Protein AF-A0A3N5UN43-F1 (afdb_monomer)

Mean predicted aligned error: 19.58 Å

Foldseek 3Di:
DDDDPPPVVVVVCVVPDDDDDDDDDDDDDDDDDDDDPPPPPPPPPVPPPPPVPPPPVDPVPPPPPPDDPPPPVVVVVVVVVVCVVCPPPADPPPAAEEAEDLADDPVCVVVVVVQVVVCVSRVHHYHYYADDDPPRVVVSVVVVVVVVVD

Nearest PDB structures (foldseek):
  4a26-assembly1_B  TM=3.998E-01  e=1.736E-01  Leishmania major
  1a4i-assembly1_A  TM=4.868E-01  e=7.611E-01  Homo sapiens
  9ise-assembly2_C  TM=4.862E-01  e=7.611E-01  Homo sapiens
  9isr-assembly2_D  TM=4.870E-01  e=1.539E+00  Homo sapiens
  7ale-assembly1_A  TM=5.439E-01  e=1.771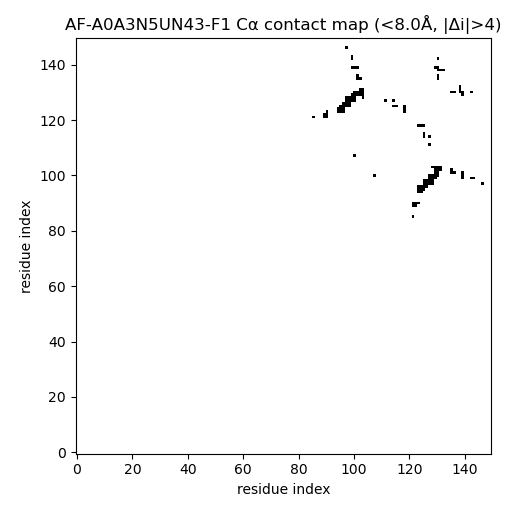E+00  Homo sapiens

Radius of gyration: 31.94 Å; Cα contacts (8 Å, |Δi|>4): 64; chains: 1; bounding box: 48×74×95 Å

Sequence (150 aa):
MKGKRFFKSIALLVSLGVIVSACGTPA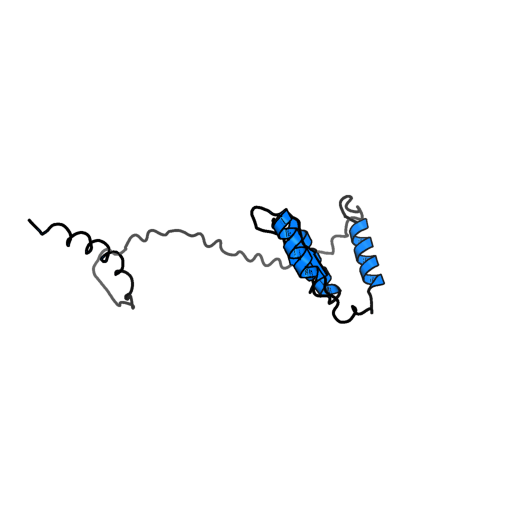AVPVTGATPQVIQQTVEVQVTTVVEVTTTPGPASEASSDENPYRPTELLDAVQAIKDATAGKSPPDGAKYAILTNNLSPFWTAAQQGASRASAELGVPITFQGPTAADLLSQQLTMLETFVND

pLDDT: mean 70.39, std 24.5, range [33.56, 96.81]

Structure (mmCIF, N/CA/C/O backbone):
data_AF-A0A3N5UN43-F1
#
_entry.id   AF-A0A3N5UN43-F1
#
loop_
_atom_site.group_PDB
_atom_site.id
_atom_site.type_symbol
_atom_site.label_atom_id
_atom_site.label_alt_id
_atom_site.label_comp_id
_atom_site.label_asym_id
_atom_site.label_entity_id
_atom_site.label_seq_id
_atom_site.pdbx_PDB_ins_code
_atom_site.Cartn_x
_atom_site.Cartn_y
_atom_site.Cartn_z
_atom_site.occupancy
_atom_site.B_iso_or_equiv
_atom_site.auth_seq_id
_atom_site.auth_comp_id
_atom_site.auth_asym_id
_atom_site.auth_atom_id
_atom_site.pdbx_PDB_model_num
ATOM 1 N N . MET A 1 1 ? 21.746 -37.066 -60.457 1.00 49.41 1 MET A N 1
ATOM 2 C CA . MET A 1 1 ? 22.248 -36.750 -59.098 1.00 49.41 1 MET A CA 1
ATOM 3 C C . MET A 1 1 ? 21.120 -36.147 -58.257 1.00 49.41 1 MET A C 1
ATOM 5 O O . MET A 1 1 ? 20.826 -34.967 -58.390 1.00 49.41 1 MET A O 1
ATOM 9 N N . LYS A 1 2 ? 20.424 -36.963 -57.458 1.00 50.09 2 LYS A N 1
ATOM 10 C CA . LYS A 1 2 ? 19.328 -36.556 -56.556 1.00 50.09 2 LYS A CA 1
ATOM 11 C C . LYS A 1 2 ? 19.253 -37.600 -55.441 1.00 50.09 2 LYS A C 1
ATOM 13 O O . LYS A 1 2 ? 18.818 -38.711 -55.688 1.00 50.09 2 LYS A O 1
ATOM 18 N N . GLY A 1 3 ? 19.778 -37.276 -54.260 1.00 53.00 3 GLY A N 1
ATOM 19 C CA . GLY A 1 3 ? 19.851 -38.247 -53.157 1.00 53.00 3 GLY A CA 1
ATOM 20 C C . GLY A 1 3 ? 20.540 -37.768 -51.879 1.00 53.00 3 GLY A C 1
ATOM 21 O O . GLY A 1 3 ? 21.034 -38.588 -51.122 1.00 53.00 3 GLY A O 1
ATOM 22 N N . LYS A 1 4 ? 20.627 -36.454 -51.627 1.00 55.56 4 LYS A N 1
ATOM 23 C CA . LYS A 1 4 ? 21.321 -35.917 -50.434 1.00 55.56 4 LYS A CA 1
ATOM 24 C C . LYS A 1 4 ? 20.485 -34.987 -49.550 1.00 55.56 4 LYS A C 1
ATOM 26 O O . LYS A 1 4 ? 21.010 -34.433 -48.594 1.00 55.56 4 LYS A O 1
ATOM 31 N N . ARG A 1 5 ? 19.188 -34.819 -49.831 1.00 54.97 5 ARG A N 1
ATOM 32 C CA . ARG A 1 5 ? 18.312 -33.917 -49.053 1.00 54.97 5 ARG A CA 1
ATOM 33 C C . ARG A 1 5 ? 17.296 -34.619 -48.146 1.00 54.97 5 ARG A C 1
ATOM 35 O O . ARG A 1 5 ? 16.696 -33.948 -47.325 1.00 54.97 5 ARG A O 1
ATOM 42 N N . PHE A 1 6 ? 17.168 -35.945 -48.223 1.00 51.06 6 PHE A N 1
ATOM 43 C CA . PHE A 1 6 ? 16.228 -36.715 -47.391 1.00 51.06 6 PHE A CA 1
ATOM 44 C C . PHE A 1 6 ? 16.817 -37.222 -46.061 1.00 51.06 6 PHE A C 1
ATOM 46 O O . PHE A 1 6 ? 16.076 -37.609 -45.169 1.00 51.06 6 PHE A O 1
ATOM 53 N N . PHE A 1 7 ? 18.143 -37.184 -45.891 1.00 51.72 7 PHE A N 1
ATOM 54 C CA . PHE A 1 7 ? 18.812 -37.768 -44.719 1.00 51.72 7 PHE A CA 1
ATOM 55 C C . PHE A 1 7 ? 18.934 -36.811 -43.519 1.00 51.72 7 PHE A C 1
ATOM 57 O O . PHE A 1 7 ? 19.228 -37.242 -42.410 1.00 51.72 7 PHE A O 1
ATOM 64 N N . LYS A 1 8 ? 18.703 -35.505 -43.716 1.00 50.31 8 LYS A N 1
ATOM 65 C CA . LYS A 1 8 ? 18.826 -34.501 -42.643 1.00 50.31 8 LYS A CA 1
ATOM 66 C C . LYS A 1 8 ? 17.549 -34.295 -41.821 1.00 50.31 8 LYS A C 1
ATOM 68 O O . LYS A 1 8 ? 17.633 -33.722 -40.744 1.00 50.31 8 LYS A O 1
ATOM 73 N N . SER A 1 9 ? 16.401 -34.792 -42.278 1.00 51.97 9 SER A N 1
ATOM 74 C CA . SER A 1 9 ? 15.117 -34.615 -41.578 1.00 51.97 9 SER A CA 1
ATOM 75 C C . SER A 1 9 ? 14.773 -35.755 -40.611 1.00 51.97 9 SER A C 1
ATOM 77 O O . SER A 1 9 ? 13.880 -35.600 -39.790 1.00 51.97 9 SER A O 1
ATOM 79 N N . ILE A 1 10 ? 15.496 -36.881 -40.666 1.00 51.75 10 ILE A N 1
ATOM 80 C CA . ILE A 1 10 ? 15.266 -38.049 -39.794 1.00 51.75 10 ILE A CA 1
ATOM 81 C C . ILE A 1 10 ? 16.063 -37.941 -38.480 1.00 51.75 10 ILE A C 1
ATOM 83 O O . ILE A 1 10 ? 15.638 -38.460 -37.455 1.00 51.75 10 ILE A O 1
ATOM 87 N N . ALA A 1 11 ? 17.170 -37.189 -38.465 1.00 47.22 11 ALA A N 1
ATOM 88 C CA . ALA A 1 11 ? 17.997 -37.002 -37.269 1.00 47.22 11 ALA A CA 1
ATOM 89 C C . ALA A 1 11 ? 17.407 -36.018 -36.235 1.00 47.22 11 ALA A C 1
ATOM 91 O O . ALA A 1 11 ? 17.846 -36.016 -35.091 1.00 47.22 11 ALA A O 1
ATOM 92 N N . LEU A 1 12 ? 16.414 -35.201 -36.611 1.00 46.38 12 LEU A N 1
ATOM 93 C CA . LEU A 1 12 ? 15.790 -34.217 -35.710 1.00 46.38 12 LEU A CA 1
ATOM 94 C C . LEU A 1 12 ? 14.554 -34.769 -34.966 1.00 46.38 12 LEU A C 1
ATOM 96 O O . LEU A 1 12 ? 14.106 -34.177 -33.992 1.00 46.38 12 LEU A O 1
ATOM 100 N N . LEU A 1 13 ? 13.994 -35.900 -35.409 1.00 48.00 13 LEU A N 1
ATOM 101 C CA . LEU A 1 13 ? 12.785 -36.498 -34.816 1.00 48.00 13 LEU A CA 1
ATOM 102 C C . LEU A 1 13 ? 13.075 -37.643 -33.833 1.00 48.00 13 LEU A C 1
ATOM 104 O O . LEU A 1 13 ? 12.178 -38.077 -33.119 1.00 48.00 13 LEU A O 1
ATOM 108 N N . VAL A 1 14 ? 14.329 -38.094 -33.734 1.00 49.44 14 VAL A N 1
ATOM 109 C CA . VAL A 1 14 ? 14.760 -39.113 -32.754 1.00 49.44 14 VAL A CA 1
ATOM 110 C C . VAL A 1 14 ? 15.035 -38.502 -31.367 1.00 49.44 14 VAL A C 1
ATOM 112 O O . VAL A 1 14 ? 15.053 -39.213 -30.368 1.00 49.44 14 VAL A O 1
ATOM 115 N N . SER A 1 15 ? 15.150 -37.175 -31.260 1.00 46.44 15 SER A N 1
ATOM 116 C CA . SER A 1 15 ? 15.313 -36.458 -29.985 1.00 46.44 15 SER A CA 1
ATOM 117 C C . SER A 1 15 ? 14.002 -36.164 -29.237 1.00 46.44 15 SER A C 1
ATOM 119 O O . SER A 1 15 ? 14.041 -35.525 -28.192 1.00 46.44 15 SER A O 1
ATOM 121 N N . LEU A 1 16 ? 12.846 -36.626 -29.735 1.00 47.56 16 LEU A N 1
ATOM 122 C CA . LEU A 1 16 ? 11.520 -36.333 -29.165 1.00 47.56 16 LEU A CA 1
ATOM 123 C C . LEU A 1 16 ? 10.707 -37.606 -28.842 1.00 47.56 16 LEU A C 1
ATOM 125 O O . LEU A 1 16 ? 9.496 -37.631 -29.040 1.00 47.56 16 LEU A O 1
ATOM 129 N N . GLY A 1 17 ? 11.363 -38.687 -28.400 1.00 44.47 17 GLY A N 1
ATOM 130 C CA . GLY A 1 17 ? 10.703 -39.997 -28.261 1.00 44.47 17 GLY A CA 1
ATOM 131 C C . GLY A 1 17 ? 11.140 -40.898 -27.105 1.00 44.47 17 GLY A C 1
ATOM 132 O O . GLY A 1 17 ? 10.715 -42.048 -27.070 1.00 44.47 17 GLY A O 1
ATOM 133 N N . VAL A 1 18 ? 11.960 -40.436 -26.158 1.00 51.75 18 VAL A N 1
ATOM 134 C CA . VAL A 1 18 ? 12.354 -41.262 -25.005 1.00 51.75 18 VAL A CA 1
ATOM 135 C C . VAL A 1 18 ? 12.088 -40.489 -23.720 1.00 51.75 18 VAL A C 1
ATOM 137 O O . VAL A 1 18 ? 12.601 -39.391 -23.555 1.00 51.75 18 VAL A O 1
ATOM 140 N N . ILE A 1 19 ? 11.301 -41.118 -22.841 1.00 52.03 19 ILE A N 1
ATOM 141 C CA . ILE A 1 19 ? 11.034 -40.874 -21.406 1.00 52.03 19 ILE A CA 1
ATOM 142 C C . ILE A 1 19 ? 9.522 -40.735 -21.130 1.00 52.03 19 ILE A C 1
ATOM 144 O O . ILE A 1 19 ? 9.051 -39.761 -20.563 1.00 52.03 19 ILE A O 1
ATOM 148 N N . VAL A 1 20 ? 8.749 -41.762 -21.502 1.00 53.31 20 VAL A N 1
ATOM 149 C CA . VAL A 1 20 ? 7.563 -42.192 -20.742 1.00 53.31 20 VAL A CA 1
ATOM 150 C C . VAL A 1 20 ? 7.490 -43.714 -20.841 1.00 53.31 20 VAL A C 1
ATOM 152 O O . VAL A 1 20 ? 7.015 -44.241 -21.842 1.00 53.31 20 VAL A O 1
ATOM 155 N N . SER A 1 21 ? 7.978 -44.432 -19.827 1.00 45.28 21 SER A N 1
ATOM 156 C CA . SER A 1 21 ? 7.313 -45.645 -19.324 1.00 45.28 21 SER A CA 1
ATOM 157 C C . SER A 1 21 ? 8.115 -46.362 -18.246 1.00 45.28 21 SER A C 1
ATOM 159 O O . SER A 1 21 ? 9.225 -46.823 -18.479 1.00 45.28 21 SER A O 1
ATOM 161 N N . ALA A 1 22 ? 7.410 -46.535 -17.129 1.00 40.53 22 ALA A N 1
ATOM 162 C CA . ALA A 1 22 ? 7.393 -47.709 -16.268 1.00 40.53 22 ALA A CA 1
ATOM 163 C C . ALA A 1 22 ? 8.628 -48.014 -15.406 1.00 40.53 22 ALA A C 1
ATOM 165 O O . ALA A 1 22 ? 9.634 -48.540 -15.867 1.00 40.53 22 ALA A O 1
ATOM 166 N N . CYS A 1 23 ? 8.443 -47.875 -14.091 1.00 36.12 23 CYS A N 1
ATOM 167 C CA . CYS A 1 23 ? 8.950 -48.878 -13.161 1.00 36.12 23 CYS A CA 1
ATOM 168 C C . CYS A 1 23 ? 7.933 -49.085 -12.029 1.00 36.12 23 CYS A C 1
ATOM 170 O O . CYS A 1 23 ? 7.801 -48.258 -11.129 1.00 36.12 23 CYS A O 1
ATOM 172 N N . GLY A 1 24 ? 7.173 -50.177 -12.142 1.00 37.62 24 GLY A N 1
ATOM 173 C CA . GLY A 1 24 ? 6.498 -50.845 -11.035 1.00 37.62 24 GLY A CA 1
ATOM 174 C C . GLY A 1 24 ? 7.407 -51.950 -10.478 1.00 37.62 24 GLY A C 1
ATOM 175 O O . GLY A 1 24 ? 8.146 -52.589 -11.221 1.00 37.62 24 GLY A O 1
ATOM 176 N N . THR A 1 25 ? 7.341 -52.096 -9.161 1.00 41.88 25 THR A N 1
ATOM 177 C CA . THR A 1 25 ? 8.069 -52.912 -8.169 1.00 41.88 25 THR A CA 1
ATOM 178 C C . THR A 1 25 ? 8.574 -54.320 -8.573 1.00 41.88 25 THR A C 1
ATOM 180 O O . THR A 1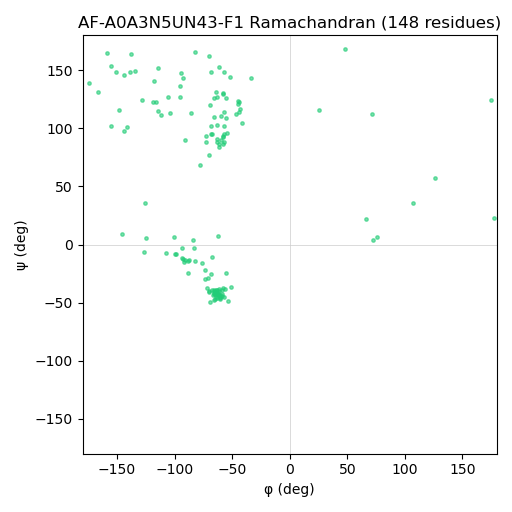 25 ? 7.817 -55.069 -9.189 1.00 41.88 25 THR A O 1
ATOM 183 N N . PRO A 1 26 ? 9.769 -54.766 -8.102 1.00 43.53 26 PRO A N 1
ATOM 184 C CA . PRO A 1 26 ? 10.199 -56.171 -8.151 1.00 43.53 26 PRO A CA 1
ATOM 185 C C . PRO A 1 26 ? 10.356 -56.852 -6.765 1.00 43.53 26 PRO A C 1
ATOM 187 O O . PRO A 1 26 ? 10.708 -56.219 -5.771 1.00 43.53 26 PRO A O 1
ATOM 190 N N . ALA A 1 27 ? 10.169 -58.177 -6.738 1.00 34.25 27 ALA A N 1
ATOM 191 C CA . ALA A 1 27 ? 10.513 -59.148 -5.680 1.00 34.25 27 ALA A CA 1
ATOM 192 C C . ALA A 1 27 ? 11.196 -60.363 -6.367 1.00 34.25 27 ALA A C 1
ATOM 194 O O . ALA A 1 27 ? 10.825 -60.653 -7.498 1.00 34.25 27 ALA A O 1
ATOM 195 N N . ALA A 1 28 ? 12.138 -61.166 -5.849 1.00 34.88 28 ALA A N 1
ATOM 196 C CA . ALA A 1 28 ? 13.071 -61.136 -4.717 1.00 34.88 28 ALA A CA 1
ATOM 197 C C . ALA A 1 28 ? 14.132 -62.276 -4.919 1.00 34.88 28 ALA A C 1
ATOM 199 O O . ALA A 1 28 ? 13.719 -63.401 -5.171 1.00 34.88 28 ALA A O 1
ATOM 200 N N . VAL A 1 29 ? 15.443 -61.955 -4.771 1.00 40.69 29 VAL A N 1
ATOM 201 C CA . VAL A 1 29 ? 16.655 -62.709 -4.265 1.00 40.69 29 VAL A CA 1
ATOM 202 C C . VAL A 1 29 ? 17.026 -64.154 -4.730 1.00 40.69 29 VAL A C 1
ATOM 204 O O . VAL A 1 29 ? 16.166 -64.854 -5.245 1.00 40.69 29 VAL A O 1
ATOM 207 N N . PRO A 1 30 ? 18.244 -64.716 -4.447 1.00 48.09 30 PRO A N 1
ATOM 208 C CA . PRO A 1 30 ? 19.567 -64.149 -4.068 1.00 48.09 30 PRO A CA 1
ATOM 209 C C . PRO A 1 30 ? 20.805 -64.819 -4.749 1.00 48.09 30 PRO A C 1
ATOM 211 O O . PRO A 1 30 ? 20.844 -66.037 -4.882 1.00 48.09 30 PRO A O 1
ATOM 214 N N . VAL A 1 31 ? 21.907 -64.091 -5.019 1.00 36.38 31 VAL A N 1
ATOM 215 C CA . VAL A 1 31 ? 23.261 -64.710 -5.042 1.00 36.38 31 VAL A CA 1
ATOM 216 C C . VAL A 1 31 ? 24.368 -63.730 -4.604 1.00 36.38 31 VAL A C 1
ATOM 218 O O . VAL A 1 31 ? 24.599 -62.701 -5.227 1.00 36.38 31 VAL A O 1
ATOM 221 N N . THR A 1 32 ? 24.984 -64.099 -3.479 1.00 34.81 32 THR A N 1
ATOM 222 C CA . THR A 1 32 ? 26.310 -63.841 -2.882 1.00 34.81 32 THR A CA 1
ATOM 223 C C . THR A 1 32 ? 27.102 -62.571 -3.232 1.00 34.81 32 THR A C 1
ATOM 225 O O . THR A 1 32 ? 27.644 -62.429 -4.322 1.00 34.81 32 THR A O 1
ATOM 228 N N . GLY A 1 33 ? 27.303 -61.733 -2.204 1.00 36.41 33 GLY A N 1
ATOM 229 C CA . GLY A 1 33 ? 28.254 -60.611 -2.194 1.00 36.41 33 GLY A CA 1
ATOM 230 C C . GLY A 1 33 ? 27.606 -59.228 -2.277 1.00 36.41 33 GLY A C 1
ATOM 231 O O . GLY A 1 33 ? 28.122 -58.338 -2.942 1.00 36.41 33 GLY A O 1
ATOM 232 N N . ALA A 1 34 ? 26.439 -59.064 -1.656 1.00 42.38 34 ALA A N 1
ATOM 233 C CA . ALA A 1 34 ? 25.609 -57.873 -1.747 1.00 42.38 34 ALA A CA 1
ATOM 234 C C . ALA A 1 34 ? 26.232 -56.657 -1.041 1.00 42.38 34 ALA A C 1
ATOM 236 O O . ALA A 1 34 ? 26.372 -56.638 0.177 1.00 42.38 34 ALA A O 1
ATOM 237 N N . THR A 1 35 ? 26.495 -55.579 -1.774 1.00 35.06 35 THR A N 1
ATOM 238 C CA . THR A 1 35 ? 25.544 -54.454 -1.826 1.00 35.06 35 THR A CA 1
ATOM 239 C C . THR A 1 35 ? 25.995 -53.397 -2.850 1.00 35.06 35 THR A C 1
ATOM 241 O O . THR A 1 35 ? 27.183 -53.100 -2.959 1.00 35.06 35 THR A O 1
ATOM 244 N N . PRO A 1 36 ? 25.062 -52.834 -3.634 1.00 38.88 36 PRO A N 1
ATOM 245 C CA . PRO A 1 36 ? 25.327 -51.720 -4.538 1.00 38.88 36 PRO A CA 1
ATOM 246 C C . PRO A 1 36 ? 25.740 -50.469 -3.749 1.00 38.88 36 PRO A C 1
ATOM 248 O O . PRO A 1 36 ? 25.072 -50.084 -2.791 1.00 38.88 36 PRO A O 1
ATOM 251 N N . GLN A 1 37 ? 26.830 -49.822 -4.169 1.00 35.84 37 GLN A N 1
ATOM 252 C CA . GLN A 1 37 ? 27.240 -48.509 -3.668 1.00 35.84 37 GLN A CA 1
ATOM 253 C C . GLN A 1 37 ? 26.216 -47.470 -4.141 1.00 35.84 37 GLN A C 1
ATOM 255 O O . GLN A 1 37 ? 26.264 -46.975 -5.267 1.00 35.84 37 GLN A O 1
ATOM 260 N N . VAL A 1 38 ? 25.250 -47.187 -3.271 1.00 35.94 38 VAL A N 1
ATOM 261 C CA . VAL A 1 38 ? 24.373 -46.024 -3.357 1.00 35.94 38 VAL A CA 1
ATOM 262 C C . VAL A 1 38 ? 25.261 -44.802 -3.162 1.00 35.94 38 VAL A C 1
ATOM 264 O O . VAL A 1 38 ? 25.755 -44.563 -2.062 1.00 35.94 38 VAL A O 1
ATOM 267 N N . ILE A 1 39 ? 25.467 -44.021 -4.222 1.00 39.34 39 ILE A N 1
ATOM 268 C CA . ILE A 1 39 ? 25.929 -42.644 -4.060 1.00 39.34 39 ILE A CA 1
ATOM 269 C C . ILE A 1 39 ? 24.771 -41.910 -3.391 1.00 39.34 39 ILE A C 1
ATOM 271 O O . ILE A 1 39 ? 23.799 -41.509 -4.028 1.00 39.34 39 ILE A O 1
ATOM 275 N N . GLN A 1 40 ? 24.861 -41.826 -2.069 1.00 36.16 40 GLN A N 1
ATOM 276 C CA . GLN A 1 40 ? 24.063 -40.934 -1.257 1.00 36.16 40 GLN A CA 1
ATOM 277 C C . GLN A 1 40 ? 24.439 -39.521 -1.687 1.00 36.16 40 GLN A C 1
ATOM 279 O O . GLN A 1 40 ? 25.494 -39.006 -1.323 1.00 36.16 40 GLN A O 1
ATOM 284 N N . GLN A 1 41 ? 23.589 -38.879 -2.482 1.00 37.47 41 GLN A N 1
ATOM 285 C CA . GLN A 1 41 ? 23.538 -37.433 -2.407 1.00 37.47 41 GLN A CA 1
ATOM 286 C C . GLN A 1 41 ? 22.844 -37.132 -1.084 1.00 37.47 41 GLN A C 1
ATOM 288 O O . GLN A 1 41 ? 21.618 -37.155 -0.984 1.00 37.47 41 GLN A O 1
ATOM 293 N N . THR A 1 42 ? 23.659 -36.950 -0.049 1.00 35.06 42 THR A N 1
ATOM 294 C CA . THR A 1 42 ? 23.252 -36.400 1.236 1.00 35.06 42 THR A CA 1
ATOM 295 C C . THR A 1 42 ? 22.742 -34.989 0.974 1.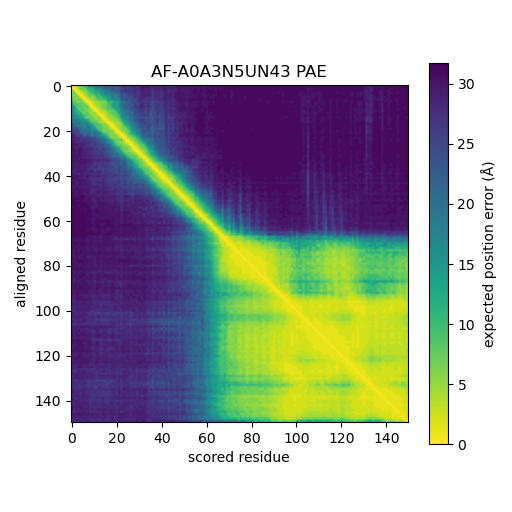00 35.06 42 THR A C 1
ATOM 297 O O . THR A 1 42 ? 23.474 -34.009 1.058 1.00 35.06 42 THR A O 1
ATOM 300 N N . VAL A 1 43 ? 21.473 -34.873 0.590 1.00 38.03 43 VAL A N 1
ATOM 301 C CA . VAL A 1 43 ? 20.703 -33.703 0.977 1.00 38.03 43 VAL A CA 1
ATOM 302 C C . VAL A 1 43 ? 20.546 -33.889 2.469 1.00 38.03 43 VAL A C 1
ATOM 304 O O . VAL A 1 43 ? 19.783 -34.746 2.916 1.00 38.03 43 VAL A O 1
ATOM 307 N N . GLU A 1 44 ? 21.354 -33.162 3.234 1.00 34.50 44 GLU A N 1
ATOM 308 C CA . GLU A 1 44 ? 21.081 -32.961 4.643 1.00 34.50 44 GLU A CA 1
ATOM 309 C C . GLU A 1 44 ? 19.689 -32.339 4.703 1.00 34.50 44 GLU A C 1
ATOM 311 O O . GLU A 1 44 ? 19.496 -31.136 4.527 1.00 34.50 44 GLU A O 1
ATOM 316 N N . VAL A 1 45 ? 18.689 -33.200 4.889 1.00 41.88 45 VAL A N 1
ATOM 317 C CA . VAL A 1 45 ? 17.463 -32.834 5.569 1.00 41.88 45 VAL A CA 1
ATOM 318 C C . VAL A 1 45 ? 17.979 -32.293 6.883 1.00 41.88 45 VAL A C 1
ATOM 320 O O . VAL A 1 45 ? 18.348 -33.066 7.768 1.00 41.88 45 VAL A O 1
ATOM 323 N N . GLN A 1 46 ? 18.130 -30.970 6.961 1.00 35.62 46 GLN A N 1
ATOM 324 C CA . GLN A 1 46 ? 18.325 -30.316 8.233 1.00 35.62 46 GLN A CA 1
ATOM 325 C C . GLN A 1 46 ? 17.112 -30.736 9.031 1.00 35.62 46 GLN A C 1
ATOM 327 O O . GLN A 1 46 ? 15.988 -30.302 8.765 1.00 35.62 46 GLN A O 1
ATOM 332 N N . VAL A 1 47 ? 17.354 -31.708 9.910 1.00 38.09 47 VAL A N 1
ATOM 333 C CA . VAL A 1 47 ? 16.417 -32.154 10.910 1.00 38.09 47 VAL A CA 1
ATOM 334 C C . VAL A 1 47 ? 15.918 -30.869 11.510 1.00 38.09 47 VAL A C 1
ATOM 336 O O . VAL A 1 47 ? 16.679 -30.095 12.090 1.00 38.09 47 VAL A O 1
ATOM 339 N N . THR A 1 48 ? 14.643 -30.622 11.255 1.00 44.94 48 THR A N 1
ATOM 340 C CA . THR A 1 48 ? 13.856 -29.658 11.976 1.00 44.94 48 THR A CA 1
ATOM 341 C C . THR A 1 48 ? 13.949 -30.101 13.427 1.00 44.94 48 THR A C 1
ATOM 343 O O . THR A 1 48 ? 13.144 -30.891 13.912 1.00 44.94 48 THR A O 1
ATOM 346 N N . THR A 1 49 ? 14.972 -29.625 14.131 1.00 36.25 49 THR A N 1
ATOM 347 C CA . THR A 1 49 ? 14.848 -29.370 15.547 1.00 36.25 49 THR A CA 1
ATOM 348 C C . THR A 1 49 ? 13.797 -28.282 15.613 1.00 36.25 49 THR A C 1
ATOM 350 O O . THR A 1 49 ? 14.075 -27.086 15.569 1.00 36.25 49 THR A O 1
ATOM 353 N N . VAL A 1 50 ? 12.540 -28.726 15.672 1.00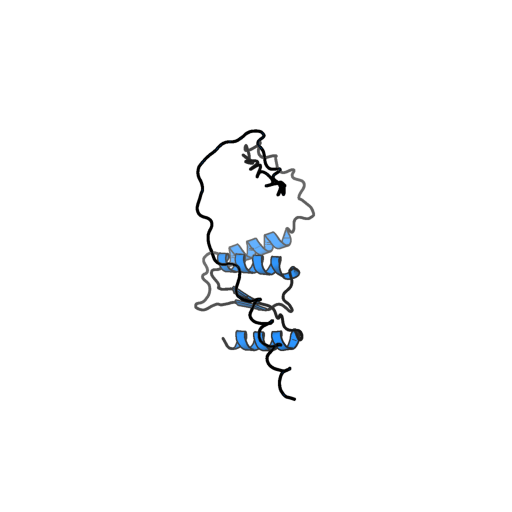 40.41 50 VAL A N 1
ATOM 354 C CA . VAL A 1 50 ? 11.521 -27.995 16.400 1.00 40.41 50 VAL A CA 1
ATOM 355 C C . VAL A 1 50 ? 12.091 -27.939 17.809 1.00 40.41 50 VAL A C 1
ATOM 357 O O . VAL A 1 50 ? 11.884 -28.829 18.628 1.00 40.41 50 VAL A O 1
ATOM 360 N N . VAL A 1 51 ? 12.925 -26.929 18.057 1.00 36.19 51 VAL A N 1
ATOM 361 C CA . VAL A 1 51 ? 13.049 -26.382 19.389 1.00 36.19 51 VAL A CA 1
ATOM 362 C C . VAL A 1 51 ? 11.655 -25.851 19.618 1.00 36.19 51 VAL A C 1
ATOM 364 O O . VAL A 1 51 ? 11.293 -24.763 19.172 1.00 36.19 51 VAL A O 1
ATOM 367 N N . GLU A 1 52 ? 10.824 -26.710 20.191 1.00 37.53 52 GLU A N 1
ATOM 368 C CA . GLU A 1 52 ? 9.628 -26.288 20.865 1.00 37.53 52 GLU A CA 1
ATOM 369 C C . GLU A 1 52 ? 10.161 -25.332 21.926 1.00 37.53 52 GLU A C 1
ATOM 371 O O . GLU A 1 52 ? 10.663 -25.731 22.977 1.00 37.53 52 GLU A O 1
ATOM 376 N N . VAL A 1 53 ? 10.189 -24.042 21.585 1.00 34.56 53 VAL A N 1
ATOM 377 C CA . VAL A 1 53 ? 10.342 -22.988 22.568 1.00 34.56 53 VAL A CA 1
ATOM 378 C C . VAL A 1 53 ? 9.015 -23.019 23.303 1.00 34.56 53 VAL A C 1
ATOM 380 O O . VAL A 1 53 ? 8.119 -22.213 23.067 1.00 34.56 53 VAL A O 1
ATOM 383 N N . THR A 1 54 ? 8.867 -24.008 24.183 1.00 33.56 54 THR A N 1
ATOM 384 C CA . THR A 1 54 ? 8.047 -23.849 25.360 1.00 33.56 54 THR A CA 1
ATOM 385 C C . THR A 1 54 ? 8.679 -22.666 26.067 1.00 33.56 54 THR A C 1
ATOM 387 O O . THR A 1 54 ? 9.660 -22.793 26.800 1.00 33.56 54 THR A O 1
ATOM 390 N N . THR A 1 55 ? 8.161 -21.476 25.779 1.00 40.78 55 THR A N 1
ATOM 391 C CA . THR A 1 55 ? 8.296 -20.352 26.680 1.00 40.78 55 THR A CA 1
ATOM 392 C C . THR A 1 55 ? 7.595 -20.801 27.952 1.00 40.78 55 THR A C 1
ATOM 394 O O . THR A 1 55 ? 6.402 -20.572 28.140 1.00 40.78 55 THR A O 1
ATOM 397 N N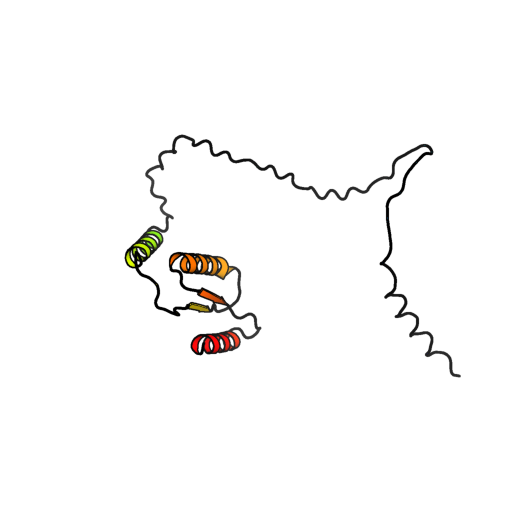 . THR A 1 56 ? 8.326 -21.492 28.828 1.00 37.06 56 THR A N 1
ATOM 398 C CA . THR A 1 56 ? 8.089 -21.357 30.256 1.00 37.06 56 THR A CA 1
ATOM 399 C C . THR A 1 56 ? 7.955 -19.855 30.463 1.00 37.06 56 THR A C 1
ATOM 401 O O . THR A 1 56 ? 8.861 -19.132 30.027 1.00 37.06 56 THR A O 1
ATOM 404 N N . PRO A 1 57 ? 6.846 -19.351 31.025 1.00 43.81 57 PRO A N 1
ATOM 405 C CA . PRO A 1 57 ? 6.812 -17.992 31.513 1.00 43.81 57 PRO A CA 1
ATOM 406 C C . PRO A 1 57 ? 7.902 -17.938 32.581 1.00 43.81 57 PRO A C 1
ATOM 408 O O . PRO A 1 57 ? 7.688 -18.287 33.740 1.00 43.81 57 PRO A O 1
ATOM 411 N N . GLY A 1 58 ? 9.124 -17.598 32.165 1.00 40.59 58 GLY A N 1
ATOM 412 C CA . GLY A 1 58 ? 10.108 -17.069 33.079 1.00 40.59 58 GLY A CA 1
ATOM 413 C C . GLY A 1 58 ? 9.413 -15.916 33.789 1.00 40.59 58 GLY A C 1
ATOM 414 O O . GLY A 1 58 ? 8.569 -15.266 33.152 1.00 40.59 58 GLY A O 1
ATOM 415 N N . PRO A 1 59 ? 9.687 -15.700 35.089 1.00 44.16 59 PRO A N 1
ATOM 416 C CA . PRO A 1 59 ? 9.146 -14.537 35.782 1.00 44.16 59 PRO A CA 1
ATOM 417 C C . PRO A 1 59 ? 9.339 -13.376 34.830 1.00 44.16 59 PRO A C 1
ATOM 419 O O . PRO A 1 59 ? 10.453 -13.253 34.315 1.00 44.16 59 PRO A O 1
ATOM 422 N N . ALA A 1 60 ? 8.241 -12.689 34.479 1.00 47.88 60 ALA A N 1
ATOM 423 C CA . ALA A 1 60 ? 8.270 -11.557 33.570 1.00 47.88 60 ALA A CA 1
ATOM 424 C C . ALA A 1 60 ? 9.501 -10.770 33.976 1.00 47.88 60 ALA A C 1
ATOM 426 O O . ALA A 1 60 ? 9.529 -10.251 35.092 1.00 47.88 60 ALA A O 1
ATOM 427 N N . SER A 1 61 ? 10.565 -10.870 33.167 1.00 44.34 61 SER A N 1
ATOM 428 C CA . SER A 1 61 ? 11.800 -10.177 33.473 1.00 44.34 61 SER A CA 1
ATOM 429 C C . SER A 1 61 ? 11.315 -8.761 33.498 1.00 44.34 61 SER A C 1
ATOM 431 O O . SER A 1 61 ? 10.830 -8.295 32.463 1.00 44.34 61 SER A O 1
ATOM 433 N N . GLU A 1 62 ? 11.290 -8.174 34.694 1.00 46.41 62 GLU A N 1
ATOM 434 C CA . GLU A 1 62 ? 10.885 -6.801 34.890 1.00 46.41 62 GLU A CA 1
ATOM 435 C C . GLU A 1 62 ? 11.583 -6.058 33.774 1.00 46.41 62 GLU A C 1
ATOM 437 O O . GLU A 1 62 ? 12.809 -6.146 33.641 1.00 46.41 62 GLU A O 1
ATOM 442 N N . ALA A 1 63 ? 10.777 -5.526 32.852 1.00 49.28 63 ALA A N 1
ATOM 443 C CA . ALA A 1 63 ? 11.298 -4.757 31.754 1.00 49.28 63 ALA A CA 1
ATOM 444 C C . ALA A 1 63 ? 12.115 -3.684 32.452 1.00 49.28 63 ALA A C 1
ATOM 446 O O . ALA A 1 63 ? 11.552 -2.862 33.177 1.00 49.28 63 ALA A O 1
ATOM 447 N N . SER A 1 64 ? 13.438 -3.792 32.343 1.00 49.50 64 SER A N 1
ATOM 448 C CA . SER A 1 64 ? 14.351 -2.773 32.814 1.00 49.50 64 SER A CA 1
ATOM 449 C C . SER A 1 64 ? 13.761 -1.462 32.326 1.00 49.50 64 SER A C 1
ATOM 451 O O . SER A 1 64 ? 13.534 -1.306 31.126 1.00 49.50 64 SER A O 1
ATOM 453 N N . SER A 1 65 ? 13.447 -0.564 33.255 1.00 58.91 65 SER A N 1
ATOM 454 C CA . SER A 1 65 ? 12.835 0.744 32.999 1.00 58.91 65 SER A CA 1
ATOM 455 C C . SER A 1 65 ? 13.717 1.668 32.149 1.00 58.91 65 SER A C 1
ATOM 457 O O . SER A 1 65 ? 13.401 2.841 31.973 1.00 58.91 65 SER A O 1
ATOM 459 N N . ASP A 1 66 ? 14.825 1.146 31.633 1.00 64.25 66 ASP A N 1
ATOM 460 C CA . ASP A 1 66 ? 15.648 1.760 30.614 1.00 64.25 66 ASP A CA 1
ATOM 461 C C . ASP A 1 66 ? 14.900 1.667 29.276 1.00 64.25 66 ASP A C 1
ATOM 463 O O . ASP A 1 66 ? 15.009 0.700 28.517 1.00 64.25 66 ASP A O 1
ATOM 467 N N . GLU A 1 67 ? 14.075 2.686 29.030 1.00 78.00 67 GLU A N 1
ATOM 468 C CA . GLU A 1 67 ? 13.414 2.974 27.758 1.00 78.00 67 GLU A CA 1
ATOM 469 C C . GLU A 1 67 ? 14.421 2.786 26.611 1.00 78.00 67 GLU A C 1
ATOM 471 O O . GLU A 1 67 ? 15.434 3.482 26.541 1.00 78.00 67 GLU A O 1
ATOM 476 N N . ASN A 1 68 ? 14.172 1.823 25.718 1.00 79.06 68 ASN A N 1
ATOM 477 C CA . ASN A 1 68 ? 15.024 1.606 24.552 1.00 79.06 68 ASN A CA 1
ATOM 478 C C . ASN A 1 68 ? 15.091 2.915 23.737 1.00 79.06 68 ASN A C 1
ATOM 480 O O . ASN A 1 68 ? 14.077 3.289 23.142 1.00 79.06 68 ASN A O 1
ATOM 484 N N . PRO A 1 69 ? 16.259 3.581 23.628 1.00 83.31 69 PRO A N 1
ATOM 485 C CA . PRO A 1 69 ? 16.369 4.880 22.963 1.00 83.31 69 PRO A CA 1
ATOM 486 C C . PRO A 1 69 ? 16.131 4.803 21.447 1.00 83.31 69 PRO A C 1
ATOM 488 O O . PRO A 1 69 ? 15.987 5.832 20.793 1.00 83.31 69 PRO A O 1
ATOM 491 N N . TYR A 1 70 ? 16.079 3.594 20.877 1.00 84.69 70 TYR A N 1
ATOM 492 C CA . TYR A 1 70 ? 15.735 3.341 19.476 1.00 84.69 70 TYR A CA 1
ATOM 493 C C . TYR A 1 70 ? 14.290 2.869 19.287 1.00 84.69 70 TYR A C 1
ATOM 495 O O . TYR A 1 70 ? 13.911 2.474 18.181 1.00 84.69 70 TYR A O 1
ATOM 503 N N . ARG A 1 71 ? 13.467 2.869 20.344 1.00 84.62 71 ARG A N 1
ATOM 504 C CA . ARG A 1 71 ? 12.034 2.628 20.200 1.00 84.62 71 ARG A CA 1
ATOM 505 C C . ARG A 1 71 ? 11.442 3.796 19.409 1.00 84.62 71 ARG A C 1
ATOM 507 O O . ARG A 1 71 ? 11.613 4.942 19.815 1.00 84.62 71 ARG A O 1
ATOM 514 N N . PRO A 1 72 ? 10.719 3.541 18.309 1.00 86.75 72 PRO A N 1
ATOM 515 C CA . PRO A 1 72 ? 10.088 4.610 17.552 1.00 86.75 72 PRO A CA 1
ATOM 516 C C . PRO A 1 72 ? 8.807 5.068 18.268 1.00 86.75 72 PRO A C 1
ATOM 518 O O . PRO A 1 72 ? 7.705 4.798 17.794 1.00 86.75 72 PRO A O 1
ATOM 521 N N . THR A 1 73 ? 8.945 5.705 19.434 1.00 90.62 73 THR A N 1
ATOM 522 C CA . THR A 1 73 ? 7.837 6.142 20.306 1.00 90.62 73 THR A CA 1
ATOM 523 C C . THR A 1 73 ? 6.828 6.989 19.542 1.00 90.62 73 THR A C 1
ATOM 525 O O . THR A 1 73 ? 5.658 6.631 19.496 1.00 90.62 73 THR A O 1
ATOM 528 N N . GLU A 1 74 ? 7.303 7.985 18.795 1.00 89.56 74 GLU A N 1
ATOM 529 C CA . GLU A 1 74 ? 6.467 8.869 17.971 1.00 89.56 74 GLU A CA 1
ATOM 530 C C . GLU A 1 74 ? 5.598 8.104 16.955 1.00 89.56 74 GLU A C 1
ATOM 532 O O . GLU A 1 74 ? 4.440 8.448 16.726 1.00 89.56 74 GLU A O 1
ATOM 537 N N . LEU A 1 75 ? 6.131 7.033 16.347 1.00 87.62 75 LEU A N 1
ATOM 538 C CA . LEU A 1 75 ? 5.358 6.214 15.406 1.00 87.62 75 LEU A CA 1
ATOM 539 C C . LEU A 1 75 ? 4.297 5.383 16.127 1.00 87.62 75 LEU A C 1
ATOM 541 O O . LEU A 1 75 ? 3.206 5.190 15.5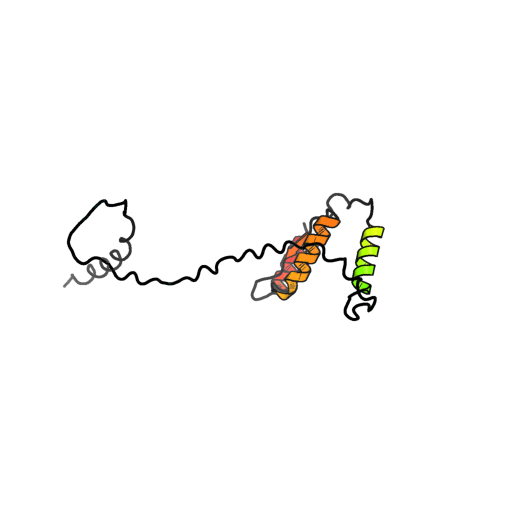95 1.00 87.62 75 LEU A O 1
ATOM 545 N N . LEU A 1 76 ? 4.606 4.875 17.319 1.00 89.19 76 LEU A N 1
ATOM 546 C CA . LEU A 1 76 ? 3.662 4.088 18.111 1.00 89.19 76 LEU A CA 1
ATOM 547 C C . LEU A 1 76 ? 2.531 4.965 18.654 1.00 89.19 76 LEU A C 1
ATOM 549 O O . LEU A 1 76 ? 1.371 4.559 18.586 1.00 89.19 76 LEU A O 1
ATOM 553 N N . ASP A 1 77 ? 2.856 6.176 19.096 1.00 91.12 77 ASP A N 1
ATOM 554 C CA . ASP A 1 77 ? 1.884 7.158 19.571 1.00 91.12 77 ASP A CA 1
ATOM 555 C C . ASP A 1 77 ? 0.970 7.617 18.430 1.00 91.12 77 ASP A C 1
ATOM 557 O O . ASP A 1 77 ? -0.249 7.664 18.592 1.00 91.12 77 ASP A O 1
ATOM 561 N N . ALA A 1 78 ? 1.523 7.853 17.234 1.00 89.38 78 ALA A N 1
ATOM 562 C CA . ALA A 1 78 ? 0.730 8.163 16.046 1.00 89.38 78 ALA A CA 1
ATOM 563 C C . ALA A 1 78 ? -0.215 7.012 15.659 1.00 89.38 78 ALA A C 1
ATOM 565 O O . ALA A 1 78 ? -1.382 7.249 15.344 1.00 89.38 78 ALA A O 1
ATOM 566 N N . VAL A 1 79 ? 0.254 5.760 15.711 1.00 87.75 79 VAL A N 1
ATOM 567 C CA . VAL A 1 79 ? -0.593 4.583 15.454 1.00 87.75 79 VAL A CA 1
ATOM 568 C C . VAL A 1 79 ? -1.721 4.494 16.480 1.00 87.75 79 VAL A C 1
ATOM 570 O O . VAL A 1 79 ? -2.866 4.251 16.097 1.00 87.75 79 VAL A O 1
ATOM 573 N N . GLN A 1 80 ? -1.428 4.717 17.762 1.00 90.81 80 GLN A N 1
ATOM 574 C CA . GLN A 1 80 ? -2.445 4.697 18.811 1.00 90.81 80 GLN A CA 1
ATOM 575 C C . GLN A 1 80 ? -3.473 5.819 18.618 1.00 90.81 80 GLN A C 1
ATOM 577 O O . GLN A 1 80 ? -4.673 5.555 18.634 1.00 90.81 80 GLN A O 1
ATOM 582 N N . ALA A 1 81 ? -3.021 7.038 18.316 1.00 91.00 81 ALA A N 1
ATOM 583 C CA . ALA A 1 81 ? -3.902 8.165 18.029 1.00 91.00 81 ALA A CA 1
ATOM 584 C C . ALA A 1 81 ? -4.829 7.892 16.831 1.00 91.00 81 ALA A C 1
ATOM 586 O O . ALA A 1 81 ? -6.011 8.237 16.873 1.00 91.00 81 ALA A O 1
ATOM 587 N N . ILE A 1 82 ? -4.331 7.237 15.774 1.00 87.62 82 ILE A N 1
ATOM 588 C CA . ILE A 1 82 ? -5.153 6.833 14.622 1.00 87.62 82 ILE A CA 1
ATOM 589 C C . ILE A 1 82 ? -6.183 5.774 15.030 1.00 87.62 82 ILE A C 1
ATOM 591 O O . ILE A 1 82 ? -7.343 5.873 14.624 1.00 87.62 82 ILE A O 1
ATOM 595 N N . LYS A 1 83 ? -5.802 4.786 15.849 1.00 88.00 83 LYS A N 1
ATOM 596 C CA . LYS A 1 83 ? -6.726 3.758 16.358 1.00 88.00 83 LYS A CA 1
ATOM 597 C C . LYS A 1 83 ? -7.851 4.371 17.182 1.00 88.00 83 LYS A C 1
ATOM 599 O O . LYS A 1 83 ? -9.018 4.091 16.920 1.00 88.00 83 LYS A O 1
ATOM 604 N N . ASP A 1 84 ? -7.521 5.274 18.096 1.00 92.12 84 ASP A N 1
ATOM 605 C CA . ASP A 1 84 ? -8.514 5.959 18.924 1.00 92.12 84 ASP A CA 1
ATOM 606 C C . ASP A 1 84 ? -9.420 6.865 18.076 1.00 92.12 84 ASP A C 1
ATOM 608 O O . ASP A 1 84 ? -10.638 6.888 18.255 1.00 92.12 84 ASP A O 1
ATOM 612 N N . ALA A 1 85 ? -8.856 7.560 17.081 1.00 88.94 85 ALA A N 1
ATOM 613 C CA . ALA A 1 85 ? -9.619 8.413 16.173 1.00 88.94 85 ALA A CA 1
ATOM 614 C C . ALA A 1 85 ? -10.550 7.630 15.232 1.00 88.94 85 ALA A C 1
ATOM 616 O O . ALA A 1 85 ? -11.542 8.194 14.755 1.00 88.94 85 ALA A O 1
ATOM 617 N N . THR A 1 86 ? -10.240 6.367 14.937 1.00 87.25 86 THR A N 1
ATOM 618 C CA . THR A 1 86 ? -11.023 5.497 14.043 1.00 87.25 86 THR A CA 1
ATOM 619 C C . THR A 1 86 ? -11.936 4.527 14.794 1.00 87.25 86 THR A C 1
ATOM 621 O O . THR A 1 86 ? -12.807 3.915 14.177 1.00 87.25 86 THR A O 1
ATOM 624 N N . ALA A 1 87 ? -11.825 4.443 16.123 1.00 89.19 87 ALA A N 1
ATOM 625 C CA . ALA A 1 87 ? -12.647 3.576 16.956 1.00 89.19 87 ALA A CA 1
ATOM 626 C C . ALA A 1 87 ? -14.152 3.823 16.745 1.00 89.19 87 ALA A C 1
ATOM 628 O O . ALA A 1 87 ? -14.649 4.946 16.846 1.00 89.19 87 ALA A O 1
ATOM 629 N N . GLY A 1 88 ? -14.886 2.749 16.440 1.00 86.94 88 GLY A N 1
ATOM 630 C CA . GLY A 1 88 ? -16.336 2.788 16.221 1.00 86.94 88 GLY A CA 1
ATOM 631 C C . GLY A 1 88 ? -16.782 3.457 14.916 1.00 86.94 88 GLY A C 1
ATOM 632 O O . GLY A 1 88 ? -17.985 3.583 14.693 1.00 86.94 88 GLY A O 1
ATOM 633 N N . LYS A 1 89 ? -15.852 3.873 14.048 1.00 87.81 89 LYS A N 1
ATOM 634 C CA . LYS A 1 89 ? -16.162 4.395 12.713 1.00 87.81 89 LYS A CA 1
ATOM 635 C C . LYS A 1 89 ? -16.043 3.275 11.688 1.00 87.81 89 LYS A C 1
ATOM 637 O O . LYS A 1 89 ? -15.088 2.506 11.710 1.00 87.81 89 LYS A O 1
ATOM 642 N N . SER A 1 90 ? -17.001 3.209 10.774 1.00 86.38 90 SER A N 1
ATOM 643 C CA . SER A 1 90 ? -16.895 2.384 9.575 1.00 86.38 90 SER A CA 1
ATOM 644 C C . SER A 1 90 ? -16.360 3.223 8.414 1.00 86.38 90 SER A C 1
ATOM 646 O O . SER A 1 90 ? -16.649 4.425 8.346 1.00 86.38 90 SER A O 1
ATOM 648 N N . PRO A 1 91 ? -15.596 2.625 7.490 1.00 86.81 91 PRO A N 1
ATOM 649 C CA . PRO A 1 91 ? -15.229 3.311 6.264 1.00 86.81 91 PRO A CA 1
ATOM 650 C C . PRO A 1 91 ? -16.478 3.672 5.440 1.00 86.81 91 PRO A C 1
ATOM 652 O O . PRO A 1 91 ? -17.500 2.989 5.553 1.00 86.81 91 PRO A O 1
ATOM 655 N N . PRO A 1 92 ? -16.418 4.734 4.616 1.00 87.00 92 PRO A N 1
ATOM 656 C CA . PRO A 1 92 ? -17.476 5.042 3.661 1.00 87.00 92 PRO A CA 1
ATOM 657 C C . PRO A 1 92 ? -17.726 3.875 2.700 1.00 87.00 92 PRO A C 1
ATOM 659 O O . PRO A 1 92 ? -16.788 3.167 2.321 1.00 87.00 92 PRO A O 1
ATOM 662 N N . ASP A 1 93 ? -18.972 3.714 2.259 1.00 88.75 93 ASP A N 1
ATOM 663 C CA . ASP A 1 93 ? -19.324 2.689 1.276 1.00 88.75 93 ASP A CA 1
ATOM 664 C C . ASP A 1 93 ? -18.509 2.866 -0.014 1.00 88.75 93 ASP A C 1
ATOM 666 O O . ASP A 1 93 ? -18.423 3.959 -0.577 1.00 88.75 93 ASP A O 1
ATOM 670 N N . GLY A 1 94 ? -17.887 1.778 -0.476 1.00 86.25 94 GLY A N 1
ATOM 671 C CA . GLY A 1 94 ? -17.062 1.772 -1.687 1.00 86.25 94 GLY A CA 1
ATOM 672 C C . GLY A 1 94 ? -15.678 2.416 -1.539 1.00 86.25 94 GLY A C 1
ATOM 673 O O . GLY A 1 94 ? -14.971 2.538 -2.540 1.00 86.25 94 GLY A O 1
ATOM 674 N N . ALA A 1 95 ? -15.260 2.807 -0.329 1.00 90.69 95 ALA A N 1
ATOM 675 C CA . ALA A 1 95 ? -13.908 3.307 -0.103 1.00 90.69 95 ALA A CA 1
ATOM 676 C C . ALA A 1 95 ? -12.865 2.257 -0.518 1.00 90.69 95 ALA A C 1
ATOM 678 O O . ALA A 1 95 ? -12.931 1.097 -0.114 1.00 90.69 95 ALA A O 1
ATOM 679 N N . LYS A 1 96 ? -11.886 2.682 -1.317 1.00 92.19 96 LYS A N 1
ATOM 680 C CA . LYS A 1 96 ? -10.755 1.871 -1.772 1.00 92.19 96 LYS A CA 1
ATOM 681 C C . LYS A 1 96 ? -9.508 2.741 -1.847 1.00 92.19 96 LYS A C 1
ATOM 683 O O . LYS A 1 96 ? -9.597 3.922 -2.177 1.00 92.19 96 LYS A O 1
ATOM 688 N N . TYR A 1 97 ? -8.352 2.156 -1.555 1.00 93.62 97 TYR A N 1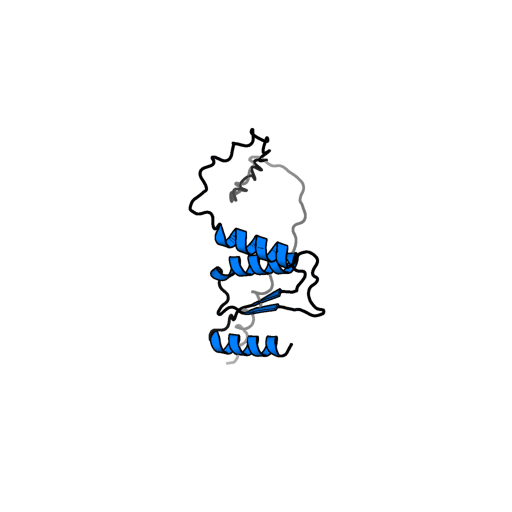
ATOM 689 C CA . TYR A 1 97 ? -7.063 2.822 -1.732 1.00 93.62 97 TYR A CA 1
ATOM 690 C C . TYR A 1 97 ? -6.201 2.068 -2.740 1.00 93.62 97 TYR A C 1
ATOM 692 O O . TYR A 1 97 ? -6.132 0.839 -2.729 1.00 93.62 97 TYR A O 1
ATOM 700 N N . ALA A 1 98 ? -5.492 2.816 -3.579 1.00 95.00 98 ALA A N 1
ATOM 701 C CA . ALA A 1 98 ? -4.431 2.299 -4.430 1.00 95.00 98 ALA A CA 1
ATOM 702 C C . ALA A 1 98 ? -3.104 2.944 -4.013 1.00 95.00 98 ALA A C 1
ATOM 704 O O . ALA A 1 98 ? -2.973 4.167 -3.994 1.00 95.00 98 ALA A O 1
ATOM 705 N N . ILE A 1 99 ? -2.121 2.118 -3.664 1.00 95.44 99 ILE A N 1
ATOM 706 C CA . ILE A 1 99 ? -0.747 2.527 -3.390 1.00 95.44 99 ILE A CA 1
ATOM 707 C C . ILE A 1 99 ? 0.090 2.125 -4.597 1.00 95.44 99 ILE A C 1
ATOM 709 O O . ILE A 1 99 ? 0.269 0.937 -4.872 1.00 95.44 99 ILE A 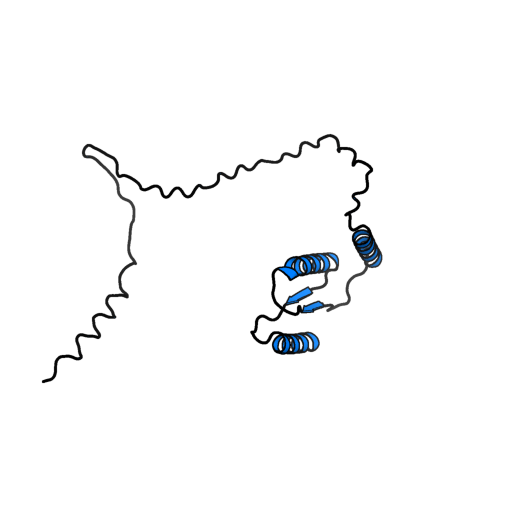O 1
ATOM 713 N N . LEU A 1 100 ? 0.597 3.130 -5.307 1.00 95.69 100 LEU A N 1
ATOM 714 C CA . LEU A 1 100 ? 1.419 2.954 -6.495 1.00 95.69 100 LEU A CA 1
ATOM 715 C C . LEU A 1 100 ? 2.852 3.413 -6.214 1.00 95.69 100 LEU A C 1
ATOM 717 O O . LEU A 1 100 ? 3.108 4.604 -6.035 1.00 95.69 100 LEU A O 1
ATOM 721 N N . THR A 1 101 ? 3.796 2.476 -6.174 1.00 96.56 101 THR A N 1
ATOM 722 C CA . THR A 1 101 ? 5.221 2.783 -5.984 1.00 96.56 101 THR A CA 1
ATOM 723 C C . THR A 1 101 ? 5.885 3.188 -7.299 1.00 96.56 101 THR A C 1
ATOM 725 O O . THR A 1 101 ? 5.331 3.000 -8.382 1.00 96.56 101 THR A O 1
ATOM 728 N N . ASN A 1 102 ? 7.088 3.762 -7.217 1.00 95.12 102 ASN A N 1
ATOM 729 C CA . ASN A 1 102 ? 7.886 4.157 -8.386 1.00 95.12 102 ASN A CA 1
ATOM 730 C C . ASN A 1 102 ? 8.521 2.967 -9.125 1.00 95.12 102 ASN A C 1
ATOM 732 O O . ASN A 1 102 ? 8.894 3.094 -10.286 1.00 95.12 102 ASN A O 1
ATOM 736 N N . ASN A 1 103 ? 8.685 1.830 -8.450 1.00 95.12 103 ASN A N 1
ATOM 737 C CA . ASN A 1 103 ? 9.154 0.573 -9.018 1.00 95.12 103 ASN A CA 1
ATOM 738 C C . ASN A 1 103 ? 8.728 -0.612 -8.146 1.00 95.12 103 ASN A C 1
ATOM 740 O O . ASN A 1 103 ? 8.384 -0.453 -6.970 1.00 95.12 103 ASN A O 1
ATOM 744 N N . LEU A 1 104 ? 8.809 -1.817 -8.705 1.00 93.44 104 LEU A N 1
ATOM 745 C CA . LEU A 1 104 ? 8.725 -3.045 -7.926 1.00 93.44 104 LEU A CA 1
ATOM 746 C C . LEU A 1 104 ? 10.113 -3.419 -7.381 1.00 93.44 104 LEU A C 1
ATOM 748 O O . LEU A 1 104 ? 11.029 -3.733 -8.137 1.00 93.44 104 LEU A O 1
ATOM 752 N N . SER A 1 105 ? 10.277 -3.365 -6.059 1.00 94.00 105 SER A N 1
ATOM 753 C CA . SER A 1 105 ? 11.546 -3.646 -5.378 1.00 94.00 105 SER A CA 1
ATOM 754 C C . SER A 1 105 ? 11.305 -4.193 -3.967 1.00 94.00 105 SER A C 1
ATOM 756 O O . SER A 1 105 ? 10.347 -3.761 -3.318 1.00 94.00 105 SER A O 1
ATOM 758 N N . PRO A 1 106 ? 12.190 -5.065 -3.436 1.00 95.81 106 PRO A N 1
ATOM 759 C CA . PRO A 1 106 ? 12.119 -5.543 -2.054 1.00 95.81 106 PRO A CA 1
ATOM 760 C C . PRO A 1 106 ? 12.107 -4.430 -1.002 1.00 95.81 106 PRO A C 1
ATOM 762 O O . PRO A 1 106 ? 11.567 -4.638 0.084 1.00 95.81 106 PRO A O 1
ATOM 765 N N . PHE A 1 107 ? 12.640 -3.247 -1.326 1.00 95.12 107 PHE A N 1
ATOM 766 C CA . PHE A 1 107 ? 12.564 -2.060 -0.468 1.00 95.12 107 PHE A CA 1
ATOM 767 C C . PHE A 1 107 ? 11.123 -1.756 -0.014 1.00 95.12 107 PHE A C 1
ATOM 769 O O . PHE A 1 107 ? 10.894 -1.396 1.138 1.00 95.12 107 PHE A O 1
ATOM 776 N N . TRP A 1 108 ? 10.136 -1.986 -0.884 1.00 96.69 108 TRP A N 1
ATOM 777 C CA . TRP A 1 108 ? 8.728 -1.692 -0.615 1.00 96.69 108 TRP A CA 1
ATOM 778 C C . TRP A 1 108 ? 7.994 -2.776 0.183 1.00 96.69 108 TRP A C 1
ATOM 780 O O . TRP A 1 108 ? 6.839 -2.578 0.555 1.00 96.69 108 TRP A O 1
ATOM 790 N N . THR A 1 109 ? 8.646 -3.896 0.506 1.00 95.50 109 THR A N 1
ATOM 791 C CA . THR A 1 109 ? 8.007 -5.027 1.205 1.00 95.50 109 THR A CA 1
ATOM 792 C C . THR A 1 109 ? 7.428 -4.611 2.557 1.00 95.50 109 THR A C 1
ATOM 794 O O . THR A 1 109 ? 6.306 -4.982 2.894 1.00 95.50 109 THR A O 1
ATOM 797 N N . ALA A 1 110 ? 8.158 -3.797 3.327 1.00 94.75 110 ALA A N 1
ATOM 798 C CA . ALA A 1 110 ? 7.678 -3.307 4.618 1.00 94.75 110 ALA A CA 1
ATOM 799 C C . ALA A 1 110 ? 6.439 -2.407 4.463 1.00 94.75 110 ALA A C 1
ATOM 801 O O . ALA A 1 110 ? 5.475 -2.546 5.215 1.00 94.75 110 ALA A O 1
ATOM 802 N N . ALA A 1 111 ? 6.429 -1.539 3.445 1.00 94.31 111 ALA A N 1
ATOM 803 C CA . ALA A 1 111 ? 5.282 -0.692 3.133 1.00 94.31 111 ALA A CA 1
ATOM 804 C C . ALA A 1 111 ? 4.063 -1.524 2.703 1.00 94.31 111 ALA A C 1
ATOM 806 O O . ALA A 1 111 ? 2.955 -1.268 3.168 1.00 94.31 111 ALA A O 1
ATOM 807 N N . GLN A 1 112 ? 4.262 -2.564 1.889 1.00 95.12 112 GLN A N 1
ATOM 808 C CA . GLN A 1 112 ? 3.195 -3.479 1.480 1.00 95.12 112 GLN A CA 1
ATOM 809 C C . GLN A 1 112 ? 2.600 -4.242 2.673 1.00 95.12 112 GLN A C 1
ATOM 811 O O . GLN A 1 112 ? 1.378 -4.364 2.785 1.00 95.12 112 GLN A O 1
ATOM 816 N N . GLN A 1 113 ? 3.440 -4.722 3.596 1.00 95.38 113 GLN A N 1
ATOM 817 C CA . GLN A 1 113 ? 2.973 -5.373 4.823 1.00 95.38 113 GLN A CA 1
ATOM 818 C C . GLN A 1 113 ? 2.204 -4.399 5.724 1.00 95.38 113 GLN A C 1
ATOM 820 O O . GLN A 1 113 ? 1.150 -4.759 6.246 1.00 95.38 113 GLN A O 1
ATOM 825 N N . GLY A 1 114 ? 2.696 -3.166 5.879 1.00 93.06 114 GLY A N 1
ATOM 826 C CA . GLY A 1 114 ? 2.007 -2.112 6.626 1.00 93.06 114 GLY A CA 1
ATOM 827 C C . GLY A 1 114 ? 0.642 -1.774 6.026 1.00 93.06 114 GLY A C 1
ATOM 828 O O . GLY A 1 114 ? -0.354 -1.757 6.744 1.00 93.06 114 GLY A O 1
ATOM 829 N N . ALA A 1 115 ? 0.573 -1.611 4.703 1.00 94.31 115 ALA A N 1
ATOM 830 C CA . ALA A 1 115 ? -0.673 -1.385 3.978 1.00 94.31 115 ALA A CA 1
ATOM 831 C C . ALA A 1 115 ? -1.661 -2.548 4.152 1.00 94.31 115 ALA A C 1
ATOM 833 O O . ALA A 1 115 ? -2.836 -2.326 4.421 1.00 94.31 115 ALA A O 1
ATOM 834 N N . SER A 1 116 ? -1.184 -3.793 4.077 1.00 94.25 116 SER A N 1
ATOM 835 C CA . SER A 1 116 ? -2.031 -4.979 4.270 1.00 94.25 116 SER A CA 1
ATOM 836 C C . SER A 1 116 ? -2.600 -5.053 5.692 1.00 94.25 116 SER A C 1
ATOM 838 O O . SER A 1 116 ? -3.767 -5.391 5.877 1.00 94.25 116 SER A O 1
ATOM 840 N N . ARG A 1 117 ? -1.802 -4.687 6.705 1.00 92.12 117 ARG A N 1
ATOM 841 C CA . ARG A 1 117 ? -2.265 -4.596 8.100 1.00 92.12 117 ARG A CA 1
ATOM 842 C C . ARG A 1 117 ? -3.302 -3.488 8.273 1.00 92.12 117 ARG A C 1
ATOM 844 O O . ARG A 1 117 ? -4.360 -3.747 8.829 1.00 92.12 117 ARG A O 1
ATOM 851 N N . ALA A 1 118 ? -3.036 -2.293 7.746 1.00 89.88 118 ALA A N 1
ATOM 852 C CA . ALA A 1 118 ? -3.971 -1.171 7.810 1.00 89.88 118 ALA A CA 1
ATOM 853 C C . ALA A 1 118 ? -5.292 -1.476 7.085 1.00 89.88 118 ALA A C 1
ATOM 855 O O . ALA A 1 118 ? -6.359 -1.134 7.583 1.00 89.88 118 ALA A O 1
ATOM 856 N N . SER A 1 119 ? -5.230 -2.175 5.947 1.00 91.56 119 SER A N 1
ATOM 857 C CA . SER A 1 119 ? -6.410 -2.655 5.222 1.00 91.56 119 SER A CA 1
ATOM 858 C C . SER A 1 119 ? -7.293 -3.541 6.104 1.00 91.56 119 SER A C 1
ATOM 860 O O . SER A 1 119 ? -8.504 -3.340 6.154 1.00 91.56 119 SER A O 1
ATOM 862 N N . ALA A 1 120 ? -6.685 -4.471 6.848 1.00 90.06 120 ALA A N 1
ATOM 863 C CA . ALA A 1 120 ? -7.400 -5.353 7.765 1.00 90.06 120 ALA A CA 1
ATOM 864 C C . ALA A 1 120 ? -7.951 -4.618 8.999 1.00 90.06 120 ALA A C 1
ATOM 866 O O . ALA A 1 120 ? -9.074 -4.891 9.411 1.00 90.06 120 ALA A O 1
ATOM 867 N N . GLU A 1 121 ? -7.187 -3.687 9.580 1.00 88.25 121 GLU A N 1
ATOM 868 C CA . GLU A 1 121 ? -7.621 -2.915 10.754 1.00 88.25 121 GLU A CA 1
ATOM 869 C C . GLU A 1 121 ? -8.774 -1.952 10.425 1.00 88.25 121 GLU A C 1
ATOM 871 O O . GLU A 1 121 ? -9.696 -1.805 11.223 1.00 88.25 121 GLU A O 1
ATOM 876 N N . LEU A 1 122 ? -8.742 -1.319 9.247 1.00 87.38 122 LEU A N 1
ATOM 877 C CA . LEU A 1 122 ? -9.730 -0.315 8.834 1.00 87.38 122 LEU A CA 1
ATOM 878 C C . LEU A 1 122 ? -10.889 -0.894 8.012 1.00 87.38 122 LEU A C 1
ATOM 880 O O . LEU A 1 122 ? -11.868 -0.194 7.761 1.00 87.38 122 LEU A O 1
ATOM 884 N N . GLY A 1 123 ? -10.780 -2.144 7.553 1.00 88.25 123 GLY A N 1
ATOM 885 C CA . GLY A 1 123 ? -11.774 -2.775 6.682 1.00 88.25 123 GLY A CA 1
ATOM 886 C C . GLY A 1 123 ? -11.871 -2.144 5.288 1.00 88.25 123 GLY A C 1
ATOM 887 O O . GLY A 1 123 ? -12.901 -2.282 4.633 1.00 88.25 123 GLY A O 1
ATOM 888 N N . VAL A 1 124 ? -10.826 -1.444 4.831 1.00 91.88 124 VAL A N 1
ATOM 889 C CA . VAL A 1 124 ? -10.786 -0.794 3.511 1.00 91.88 124 VAL A CA 1
ATOM 890 C C . VAL A 1 124 ? -9.886 -1.595 2.572 1.00 91.88 124 VAL A C 1
ATOM 892 O O . VAL A 1 124 ? -8.730 -1.834 2.928 1.00 91.88 124 VAL A O 1
ATOM 895 N N . PRO A 1 125 ? -10.342 -1.991 1.370 1.00 92.12 125 PRO A N 1
ATOM 896 C CA . PRO A 1 125 ? -9.492 -2.661 0.393 1.00 92.12 125 PRO A CA 1
ATOM 897 C C . PRO A 1 125 ? -8.349 -1.745 -0.066 1.00 92.12 125 PRO A C 1
ATOM 899 O O . PRO A 1 125 ? -8.576 -0.618 -0.516 1.00 92.12 125 PRO A O 1
ATOM 902 N N . ILE A 1 126 ? -7.114 -2.248 0.029 1.00 94.88 126 ILE A N 1
ATOM 903 C CA . ILE A 1 126 ? -5.912 -1.558 -0.452 1.00 94.88 126 ILE A CA 1
ATOM 904 C C . ILE A 1 126 ? -5.237 -2.392 -1.541 1.00 94.88 126 ILE A C 1
ATOM 906 O O . ILE A 1 126 ? -4.841 -3.532 -1.310 1.00 94.88 126 ILE A O 1
ATOM 910 N N . THR A 1 127 ? -5.060 -1.801 -2.721 1.00 94.50 127 THR A N 1
ATOM 911 C CA . THR A 1 127 ? -4.268 -2.374 -3.817 1.00 94.50 127 THR A CA 1
ATOM 912 C C . THR A 1 127 ? -2.857 -1.805 -3.770 1.00 94.50 127 THR A C 1
ATOM 914 O O . THR A 1 127 ? -2.690 -0.591 -3.763 1.00 94.50 127 THR A O 1
ATOM 917 N N . PHE A 1 128 ? -1.834 -2.660 -3.754 1.00 96.00 128 PHE A N 1
ATOM 918 C CA . PHE A 1 128 ? -0.430 -2.239 -3.761 1.00 96.00 128 PHE A CA 1
ATOM 919 C C . PHE A 1 128 ? 0.234 -2.696 -5.059 1.00 96.00 128 PHE A C 1
ATOM 921 O O . PHE A 1 128 ? 0.358 -3.900 -5.291 1.00 96.00 128 PHE A O 1
ATOM 928 N N . GLN A 1 129 ? 0.657 -1.756 -5.902 1.00 95.38 129 GLN A N 1
ATOM 929 C CA . GLN A 1 129 ? 1.294 -2.054 -7.184 1.00 95.38 129 GLN A CA 1
ATOM 930 C C . GLN A 1 129 ? 2.493 -1.146 -7.452 1.00 95.38 129 GLN A C 1
ATOM 932 O O . GLN A 1 129 ? 2.668 -0.106 -6.824 1.00 95.38 129 GLN A O 1
ATOM 937 N N . GLY A 1 130 ? 3.323 -1.549 -8.408 1.00 94.62 130 GLY A N 1
ATOM 938 C CA . GLY A 1 130 ? 4.451 -0.767 -8.891 1.00 94.62 130 GLY A CA 1
ATOM 939 C C . GLY A 1 130 ? 4.803 -1.176 -10.319 1.00 94.62 130 GLY A C 1
ATOM 940 O O . GLY A 1 130 ? 4.524 -2.316 -10.707 1.00 94.62 130 GLY A O 1
ATOM 941 N N . PRO A 1 131 ? 5.405 -0.276 -11.109 1.00 96.81 131 PRO A N 1
ATOM 942 C CA . PRO A 1 131 ? 5.801 -0.578 -12.472 1.00 96.81 131 PRO A CA 1
ATOM 943 C C . PRO A 1 131 ? 6.960 -1.588 -12.508 1.00 96.81 131 PRO A C 1
ATOM 945 O O . PRO A 1 131 ? 7.824 -1.630 -11.624 1.00 96.81 131 PRO A O 1
ATOM 948 N N . THR A 1 132 ? 6.969 -2.398 -13.564 1.00 94.81 132 THR A N 1
ATOM 949 C CA . THR A 1 132 ? 7.954 -3.447 -13.870 1.00 94.81 132 THR A CA 1
ATOM 950 C C . THR A 1 132 ? 8.553 -3.313 -15.274 1.00 94.81 132 THR A C 1
ATOM 952 O O . THR A 1 132 ? 9.433 -4.090 -15.640 1.00 94.81 132 THR A O 1
ATOM 955 N N . ALA A 1 133 ? 8.049 -2.385 -16.092 1.00 93.75 133 ALA A N 1
ATOM 956 C CA . ALA A 1 133 ? 8.556 -2.105 -17.427 1.00 93.75 133 ALA A CA 1
ATOM 957 C C . ALA A 1 133 ? 9.938 -1.440 -17.365 1.00 93.75 133 ALA A C 1
ATOM 959 O O . ALA A 1 133 ? 10.337 -0.886 -16.344 1.00 93.75 133 ALA A O 1
ATOM 960 N N . ALA A 1 134 ? 10.659 -1.466 -18.488 1.00 91.94 134 ALA A N 1
ATOM 961 C CA . ALA A 1 134 ? 11.928 -0.751 -18.604 1.00 91.94 134 ALA A CA 1
ATOM 962 C C . ALA A 1 134 ? 11.742 0.768 -18.425 1.00 91.94 134 ALA A C 1
ATOM 964 O O . ALA A 1 134 ? 12.542 1.413 -17.752 1.00 91.94 134 ALA A O 1
ATOM 965 N N . ASP A 1 135 ? 10.663 1.319 -18.991 1.00 95.44 135 ASP A N 1
ATOM 966 C CA . ASP A 1 135 ? 10.230 2.692 -18.740 1.00 95.44 135 ASP A CA 1
ATOM 967 C C . ASP A 1 135 ? 9.240 2.727 -17.569 1.00 95.44 135 ASP A C 1
ATOM 969 O O . ASP A 1 135 ? 8.026 2.559 -17.726 1.00 95.44 135 ASP A O 1
ATOM 973 N N . LEU A 1 136 ? 9.795 2.892 -16.370 1.00 94.88 136 LEU A N 1
ATOM 974 C CA . LEU A 1 136 ? 9.039 2.877 -15.122 1.00 94.88 136 LEU A CA 1
ATOM 975 C C . LEU A 1 136 ? 8.070 4.059 -15.020 1.00 94.88 136 LEU A C 1
ATOM 977 O O . LEU A 1 136 ? 6.953 3.883 -14.540 1.00 94.88 136 LEU A O 1
ATOM 981 N N . LEU A 1 137 ? 8.477 5.248 -15.477 1.00 95.88 137 LEU A N 1
ATOM 982 C CA . LEU A 1 137 ? 7.682 6.467 -15.329 1.00 95.88 137 LEU A CA 1
ATOM 983 C C . LEU A 1 137 ? 6.436 6.414 -16.214 1.00 95.88 137 LEU A C 1
ATOM 985 O O . LEU A 1 137 ? 5.329 6.633 -15.724 1.00 95.88 137 LEU A O 1
ATOM 989 N N . SER A 1 138 ? 6.594 6.082 -17.497 1.00 95.62 138 SER A N 1
ATOM 990 C CA . SER A 1 138 ? 5.450 5.996 -18.411 1.00 95.62 138 SER A CA 1
ATOM 991 C C . SER A 1 138 ? 4.460 4.913 -17.990 1.00 95.62 138 SER A C 1
ATOM 993 O O . SER A 1 138 ? 3.246 5.132 -18.044 1.00 95.62 138 SER A O 1
ATOM 995 N N . GLN A 1 139 ? 4.953 3.767 -17.508 1.00 96.81 139 GLN A N 1
ATOM 996 C CA . GLN A 1 139 ? 4.070 2.734 -16.976 1.00 96.81 139 GLN A CA 1
ATOM 997 C C . GLN A 1 139 ? 3.363 3.202 -15.698 1.00 96.81 139 GLN A C 1
ATOM 999 O O . GLN A 1 139 ? 2.158 2.998 -15.578 1.00 96.81 139 GLN A O 1
ATOM 1004 N N . GLN A 1 140 ? 4.067 3.863 -14.775 1.00 96.12 140 GLN A N 1
ATOM 1005 C CA . GLN A 1 140 ? 3.463 4.389 -13.551 1.00 96.12 140 GLN A CA 1
ATOM 1006 C C . GLN A 1 140 ? 2.337 5.384 -13.857 1.00 96.12 140 GLN A C 1
ATOM 1008 O O . GLN A 1 140 ? 1.268 5.285 -13.261 1.00 96.12 140 GLN A O 1
ATOM 1013 N N . LEU A 1 141 ? 2.542 6.305 -14.804 1.00 95.50 141 LEU A N 1
ATOM 1014 C CA . LEU A 1 141 ? 1.510 7.264 -15.214 1.00 95.50 141 LEU A CA 1
ATOM 1015 C C . LEU A 1 141 ? 0.272 6.553 -15.773 1.00 95.50 141 LEU A C 1
ATOM 1017 O O . LEU A 1 141 ? -0.840 6.839 -15.344 1.00 95.50 141 LEU A O 1
ATOM 1021 N N . THR A 1 142 ? 0.471 5.552 -16.631 1.00 95.19 142 THR A N 1
ATOM 1022 C CA . THR A 1 142 ? -0.630 4.744 -17.189 1.00 95.19 142 THR A CA 1
ATOM 1023 C C . THR A 1 142 ? -1.397 3.986 -16.093 1.00 95.19 142 THR A C 1
ATOM 1025 O O . THR A 1 142 ? -2.628 3.911 -16.103 1.00 95.19 142 THR A O 1
ATOM 1028 N N . MET A 1 143 ? -0.682 3.421 -15.115 1.00 95.31 143 MET A N 1
ATOM 1029 C CA . MET A 1 143 ? -1.292 2.740 -13.967 1.00 95.31 143 MET A CA 1
ATOM 1030 C C . MET A 1 143 ? -2.083 3.719 -13.091 1.00 95.31 143 MET A C 1
ATOM 1032 O O . MET A 1 143 ? -3.182 3.391 -12.653 1.00 95.31 143 MET A O 1
ATOM 1036 N N . LEU A 1 144 ? -1.555 4.925 -12.862 1.00 94.62 144 LEU A N 1
ATOM 1037 C CA . LEU A 1 144 ? -2.235 5.974 -12.103 1.00 94.62 144 LEU A CA 1
ATOM 1038 C C . LEU A 1 144 ? -3.527 6.406 -12.801 1.00 94.62 144 LEU A C 1
ATOM 1040 O O . LEU A 1 144 ? -4.567 6.474 -12.154 1.00 94.62 144 LEU A O 1
ATOM 1044 N N . GLU A 1 145 ? -3.485 6.628 -14.115 1.00 94.69 145 GLU A N 1
ATOM 1045 C CA . GLU A 1 145 ? -4.677 6.931 -14.914 1.00 94.69 145 GLU A CA 1
ATOM 1046 C C . GLU A 1 145 ? -5.725 5.818 -14.813 1.00 94.69 145 GLU A C 1
ATOM 1048 O O . GLU A 1 145 ? -6.916 6.103 -14.722 1.00 94.69 145 GLU A O 1
ATOM 1053 N N . THR A 1 146 ? -5.302 4.553 -14.759 1.00 93.88 146 THR A N 1
ATOM 1054 C CA . THR A 1 146 ? -6.227 3.425 -14.572 1.00 93.88 146 THR A CA 1
ATOM 1055 C C . THR A 1 146 ? -6.902 3.475 -13.200 1.00 93.88 146 THR A C 1
ATOM 1057 O O . THR A 1 146 ? -8.118 3.358 -13.125 1.00 93.88 146 THR A O 1
ATOM 1060 N N . PHE A 1 147 ? -6.148 3.701 -12.119 1.00 91.88 147 PHE A N 1
ATOM 1061 C CA . PHE A 1 147 ? -6.708 3.736 -10.760 1.00 91.88 147 PHE A CA 1
ATOM 1062 C C . PHE A 1 147 ? -7.577 4.960 -10.470 1.00 91.88 147 PHE A C 1
ATOM 1064 O O . PHE A 1 147 ? -8.464 4.882 -9.629 1.00 91.88 147 PHE A O 1
ATOM 1071 N N . VAL A 1 148 ? -7.320 6.094 -11.125 1.00 90.75 148 VAL A N 1
ATOM 1072 C CA . VAL A 1 148 ? -8.137 7.306 -10.957 1.00 90.75 148 VAL A CA 1
ATOM 1073 C C . VAL A 1 148 ? -9.494 7.173 -11.653 1.00 90.75 148 VAL A C 1
ATOM 1075 O O . VAL A 1 148 ? -10.464 7.780 -11.207 1.00 90.75 148 VAL A O 1
ATOM 1078 N N . ASN A 1 149 ? -9.562 6.402 -12.738 1.00 90.25 149 ASN A N 1
ATOM 1079 C CA . ASN A 1 149 ? -10.784 6.221 -13.524 1.00 90.25 149 ASN A CA 1
ATOM 1080 C C . ASN A 1 149 ? -11.619 4.994 -13.106 1.00 90.25 149 ASN A C 1
ATOM 1082 O O . ASN A 1 149 ? -12.682 4.777 -13.688 1.00 90.25 149 ASN A O 1
ATOM 1086 N N . ASP A 1 150 ? -11.142 4.203 -12.143 1.00 78.44 150 ASP A N 1
ATOM 1087 C CA . ASP A 1 150 ? -11.823 3.028 -11.580 1.00 78.44 150 ASP A CA 1
ATOM 1088 C C . ASP A 1 150 ? -12.713 3.395 -10.388 1.00 78.44 150 ASP A C 1
ATOM 1090 O O . ASP A 1 150 ? -13.818 2.829 -10.247 1.00 78.44 150 ASP A O 1
#

Secondary structure (DSSP, 8-state):
---SSSSSSSTTSGGGS--------------SS-------------------------S-----S---TTS-HHHHHHHHHHHHHHTTPPPPTT--EEEE-SS--GGGHHHHHHHHHHHHHHT--EEEE---SSSHHHHHHHHHHHHH--

Solvent-accessible surface area (backbone atoms only — not comparable to full-atom values): 10247 Å² total; per-residue (Å²): 143,88,88,81,77,76,71,71,67,61,71,68,59,69,82,75,75,84,90,83,81,87,87,81,89,90,85,81,91,90,86,90,82,90,74,82,87,74,82,73,79,77,72,75,73,72,73,77,74,73,73,74,77,73,72,66,81,59,76,78,69,72,74,64,87,69,71,63,90,81,58,64,56,70,60,52,51,51,52,50,53,51,48,64,74,44,61,96,61,77,68,63,91,87,54,70,47,77,47,77,44,81,48,71,54,78,85,50,50,64,58,52,54,50,48,55,50,50,21,65,76,57,72,35,58,63,47,80,50,44,24,82,56,93,58,27,66,67,45,36,53,54,51,49,56,50,66,76,74,107